Protein AF-A0AAU2GNX0-F1 (afdb_monomer)

Secondary structure (DSSP, 8-state):
-PPP-PPP----------GGGGGGGTT-PPPPPPPP--GGGGTS--PPP-GGGSS-HHHHHHHHHHHHTHHHHHHHHHSS--THHHHHHHHHHHHHHHHHTTTS-HHHHHHHHHSPP-

Structure (mmCIF, N/CA/C/O backbone):
data_AF-A0AAU2GNX0-F1
#
_entry.id   AF-A0AAU2GNX0-F1
#
loop_
_atom_site.group_PDB
_atom_site.id
_atom_site.type_symbol
_atom_site.label_atom_id
_atom_site.label_alt_id
_atom_site.label_comp_id
_atom_site.label_asym_id
_atom_site.label_entity_id
_atom_site.label_seq_id
_atom_site.pdbx_PDB_ins_code
_atom_site.Cartn_x
_atom_site.Cartn_y
_atom_site.Cartn_z
_atom_site.occupancy
_atom_site.B_iso_or_equiv
_atom_site.auth_seq_id
_atom_site.auth_comp_id
_atom_site.auth_asym_id
_atom_site.auth_atom_id
_atom_site.pdbx_PDB_model_num
ATOM 1 N N . MET A 1 1 ? -39.250 -15.776 -38.235 1.00 40.69 1 MET A N 1
ATOM 2 C CA . MET A 1 1 ? -39.646 -16.533 -37.025 1.00 40.69 1 MET A CA 1
ATOM 3 C C . MET A 1 1 ? -40.132 -15.542 -35.967 1.00 40.69 1 MET A C 1
ATOM 5 O O . MET A 1 1 ? -39.333 -14.708 -35.552 1.00 40.69 1 MET A O 1
ATOM 9 N N . PRO A 1 2 ? -41.436 -15.510 -35.636 1.00 44.41 2 PRO A N 1
ATOM 10 C CA . PRO A 1 2 ? -42.056 -14.401 -34.911 1.00 44.41 2 PRO A CA 1
ATOM 11 C C . PRO A 1 2 ? -42.007 -14.578 -33.385 1.00 44.41 2 PRO A C 1
ATOM 13 O O . PRO A 1 2 ? -42.206 -15.669 -32.859 1.00 44.41 2 PRO A O 1
ATOM 16 N N . ARG A 1 3 ? -41.772 -13.466 -32.677 1.00 44.25 3 ARG A N 1
ATOM 17 C CA . ARG A 1 3 ? -41.825 -13.350 -31.212 1.00 44.25 3 ARG A CA 1
ATOM 18 C C . ARG A 1 3 ? -43.281 -13.412 -30.734 1.00 44.25 3 ARG A C 1
ATOM 20 O O . ARG A 1 3 ? -44.102 -12.584 -31.129 1.00 44.25 3 ARG A O 1
ATOM 27 N N . SER A 1 4 ? -43.598 -14.383 -29.883 1.00 46.38 4 SER A N 1
ATOM 28 C CA . SER A 1 4 ? -44.928 -14.590 -29.307 1.00 46.38 4 SER A CA 1
ATOM 29 C C . SER A 1 4 ? -45.309 -13.458 -28.346 1.00 46.38 4 SER A C 1
ATOM 31 O O . SER A 1 4 ? -44.692 -13.278 -27.296 1.00 46.38 4 SER A O 1
ATOM 33 N N . ARG A 1 5 ? -46.362 -12.713 -28.702 1.00 49.06 5 ARG A N 1
ATOM 34 C CA . ARG A 1 5 ? -47.086 -11.783 -27.825 1.00 49.06 5 ARG A CA 1
ATOM 35 C C . ARG A 1 5 ? -47.776 -12.566 -26.704 1.00 49.06 5 ARG A C 1
ATOM 37 O O . ARG A 1 5 ? -48.720 -13.309 -26.966 1.00 49.06 5 ARG A O 1
ATOM 44 N N . ALA A 1 6 ? -47.346 -12.365 -25.462 1.00 49.81 6 ALA A N 1
ATOM 45 C CA . ALA A 1 6 ? -48.096 -12.817 -24.298 1.00 49.81 6 ALA A CA 1
ATOM 46 C C . ALA A 1 6 ? -49.375 -11.974 -24.154 1.00 49.81 6 ALA A C 1
ATOM 48 O O . ALA A 1 6 ? -49.340 -10.743 -24.088 1.00 49.81 6 ALA A O 1
ATOM 49 N N . ARG A 1 7 ? -50.515 -12.669 -24.168 1.00 50.91 7 ARG A N 1
ATOM 50 C CA . ARG A 1 7 ? -51.869 -12.137 -24.000 1.00 50.91 7 ARG A CA 1
ATOM 51 C C . ARG A 1 7 ? -52.005 -11.425 -22.652 1.00 50.91 7 ARG A C 1
ATOM 53 O O . ARG A 1 7 ? -51.852 -12.052 -21.610 1.00 50.91 7 ARG A O 1
ATOM 60 N N . ARG A 1 8 ? -52.408 -10.152 -22.679 1.00 49.16 8 ARG A N 1
ATOM 61 C CA . ARG A 1 8 ? -53.122 -9.529 -21.556 1.00 49.16 8 ARG A CA 1
ATOM 62 C C . ARG A 1 8 ? -54.466 -10.254 -21.423 1.00 49.16 8 ARG A C 1
ATOM 64 O O . ARG A 1 8 ? -55.247 -10.250 -22.372 1.00 49.16 8 ARG A O 1
ATOM 71 N N . ARG A 1 9 ? -54.711 -10.920 -20.293 1.00 49.03 9 ARG A N 1
ATOM 72 C CA . ARG A 1 9 ? -56.062 -11.320 -19.881 1.00 49.03 9 ARG A CA 1
ATOM 73 C C . ARG A 1 9 ? -56.622 -10.200 -19.008 1.00 49.03 9 ARG A C 1
ATOM 75 O O . ARG A 1 9 ? -56.060 -9.899 -17.962 1.00 49.03 9 ARG A O 1
ATOM 82 N N . SER A 1 10 ? -57.670 -9.568 -19.516 1.00 40.47 10 SER A N 1
ATOM 83 C CA . SER A 1 10 ? -58.640 -8.765 -18.767 1.00 40.47 10 SER A CA 1
ATOM 84 C C . SER A 1 10 ? -59.549 -9.674 -17.922 1.00 40.47 10 SER A C 1
ATOM 86 O O . SER A 1 10 ? -59.514 -10.887 -18.143 1.00 40.47 10 SER A O 1
ATOM 88 N N . ALA A 1 11 ? -60.401 -9.043 -17.092 1.00 36.62 11 ALA A N 1
ATOM 89 C CA . ALA A 1 11 ? -61.510 -9.569 -16.263 1.00 36.62 11 ALA A CA 1
ATOM 90 C C . ALA A 1 11 ? -61.115 -9.796 -14.785 1.00 36.62 11 ALA A C 1
ATOM 92 O O . ALA A 1 11 ? -60.152 -10.511 -14.538 1.00 36.62 11 ALA A O 1
ATOM 93 N N . GLU A 1 12 ? -61.748 -9.254 -13.737 1.00 51.09 12 GLU A N 1
ATOM 94 C CA . GLU A 1 12 ? -63.004 -8.501 -13.506 1.00 51.09 12 GLU A CA 1
ATOM 95 C C . GLU A 1 12 ? -62.897 -7.808 -12.115 1.00 51.09 12 GLU A C 1
ATOM 97 O O . GLU A 1 12 ? -62.072 -8.236 -11.299 1.00 51.09 12 GLU A O 1
ATOM 102 N N . PRO A 1 13 ? -63.703 -6.774 -11.800 1.00 43.75 13 PRO A N 1
ATOM 103 C CA . PRO A 1 13 ? -63.750 -6.156 -10.478 1.00 43.75 13 PRO A CA 1
ATOM 104 C C . PRO A 1 13 ? -64.724 -6.910 -9.557 1.00 43.75 13 PRO A C 1
ATOM 106 O O . PRO A 1 13 ? -65.914 -7.015 -9.838 1.00 43.75 13 PRO A O 1
ATOM 109 N N . LEU A 1 14 ? -64.228 -7.426 -8.432 1.00 54.16 14 LEU A N 1
ATOM 110 C CA . LEU A 1 14 ? -65.074 -7.999 -7.384 1.00 54.16 14 LEU A CA 1
ATOM 111 C C . LEU A 1 14 ? -65.688 -6.865 -6.548 1.00 54.16 14 LEU A C 1
ATOM 113 O O . LEU A 1 14 ? -65.110 -6.444 -5.546 1.00 54.16 14 LEU A O 1
ATOM 117 N N . ASP A 1 15 ? -66.867 -6.390 -6.952 1.00 51.78 15 ASP A N 1
ATOM 118 C CA . ASP A 1 15 ? -67.778 -5.627 -6.090 1.00 51.78 15 ASP A CA 1
ATOM 119 C C . ASP A 1 15 ? -68.364 -6.561 -5.015 1.00 51.78 15 ASP A C 1
ATOM 121 O O . ASP A 1 15 ? -69.501 -7.025 -5.076 1.00 51.78 15 ASP A O 1
ATOM 125 N N . GLY A 1 16 ? -67.544 -6.868 -4.010 1.00 48.53 16 GLY A N 1
ATOM 126 C CA . GLY A 1 16 ? -67.979 -7.468 -2.756 1.00 48.53 16 GLY A CA 1
ATOM 127 C C . GLY A 1 16 ? -68.444 -6.373 -1.804 1.00 48.53 16 GLY A C 1
ATOM 128 O O . GLY A 1 16 ? -67.632 -5.747 -1.124 1.00 48.53 16 GLY A O 1
ATOM 129 N N . GLN A 1 17 ? -69.753 -6.128 -1.753 1.00 57.12 17 GLN A N 1
ATOM 130 C CA . GLN A 1 17 ? -70.372 -5.386 -0.656 1.00 57.12 17 GLN A CA 1
ATOM 131 C C . GLN A 1 17 ? -70.151 -6.164 0.644 1.00 57.12 17 GLN A C 1
ATOM 133 O O . GLN A 1 17 ? -70.777 -7.192 0.877 1.00 57.12 17 GLN A O 1
ATOM 138 N N . ASP A 1 18 ? -69.226 -5.671 1.463 1.00 49.00 18 ASP A N 1
ATOM 139 C CA . ASP A 1 18 ? -68.883 -6.226 2.767 1.00 49.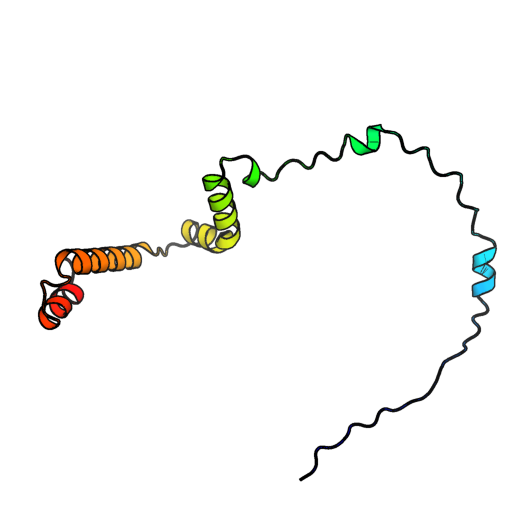00 18 ASP A CA 1
ATOM 140 C C . ASP A 1 18 ? -69.839 -5.668 3.850 1.00 49.00 18 ASP A C 1
ATOM 142 O O . ASP A 1 18 ? -69.751 -4.477 4.193 1.00 49.00 18 ASP A O 1
ATOM 146 N N . PRO A 1 19 ? -70.780 -6.473 4.387 1.00 53.53 19 PRO A N 1
ATOM 147 C CA . PRO A 1 19 ? -71.770 -6.014 5.365 1.00 53.53 19 PRO A CA 1
ATOM 148 C C . PRO A 1 19 ? -71.153 -5.645 6.729 1.00 53.53 19 PRO A C 1
ATOM 150 O O . PRO A 1 19 ? -71.810 -5.002 7.553 1.00 53.53 19 PRO A O 1
ATOM 153 N N . GLU A 1 20 ? -69.873 -5.956 6.965 1.00 50.47 20 GLU A N 1
ATOM 154 C CA . GLU A 1 20 ? -69.134 -5.560 8.170 1.00 50.47 20 GLU A CA 1
ATOM 155 C C . GLU A 1 20 ? -68.690 -4.090 8.166 1.00 50.47 20 GLU A C 1
ATOM 157 O O . GLU A 1 20 ? -68.364 -3.536 9.217 1.00 50.47 20 GLU A O 1
ATOM 162 N N . ARG A 1 21 ? -68.722 -3.388 7.025 1.00 51.34 21 ARG A N 1
ATOM 163 C CA . ARG A 1 21 ? -68.213 -2.004 6.935 1.00 51.34 21 ARG A CA 1
ATOM 164 C C . ARG A 1 21 ? -69.027 -0.995 7.757 1.00 51.34 21 ARG A C 1
ATOM 166 O O . ARG A 1 21 ? -68.491 0.027 8.198 1.00 51.34 21 ARG A O 1
ATOM 173 N N . SER A 1 22 ? -70.309 -1.278 7.978 1.00 52.75 22 SER A N 1
ATOM 174 C CA . SER A 1 22 ? -71.252 -0.457 8.755 1.00 52.75 22 SER A CA 1
ATOM 175 C C . SER A 1 22 ? -70.921 -0.453 10.249 1.00 52.75 22 SER A C 1
ATOM 177 O O . SER A 1 22 ? -71.091 0.561 10.925 1.00 52.75 22 SER A O 1
ATOM 179 N N . GLN A 1 23 ? -70.373 -1.561 10.753 1.00 54.66 23 GLN A N 1
ATOM 180 C CA . GLN A 1 23 ? -70.099 -1.766 12.176 1.00 54.66 23 GLN A CA 1
ATOM 181 C C . GLN A 1 23 ? -68.931 -0.885 12.664 1.00 54.66 23 GLN A C 1
ATOM 183 O O . GLN A 1 23 ? -68.919 -0.406 13.800 1.00 54.66 23 GLN A O 1
ATOM 188 N N . TRP A 1 24 ? -68.000 -0.543 11.765 1.00 46.75 24 TRP A N 1
ATOM 189 C CA . TRP A 1 24 ? -66.842 0.317 12.043 1.00 46.75 24 TRP A CA 1
ATOM 190 C C . TRP A 1 24 ? -67.158 1.817 12.149 1.00 46.75 24 TRP A C 1
ATOM 192 O O . TRP A 1 24 ? -66.281 2.595 12.540 1.00 46.75 24 TRP A O 1
ATOM 202 N N . ARG A 1 25 ? -68.373 2.267 11.791 1.00 54.03 25 ARG A N 1
ATOM 203 C CA . ARG A 1 25 ? -68.741 3.696 11.860 1.00 54.03 25 ARG A CA 1
ATOM 204 C C . ARG A 1 25 ? -69.104 4.145 13.275 1.00 54.03 25 ARG A C 1
ATOM 206 O O . ARG A 1 25 ? -68.782 5.270 13.643 1.00 54.03 25 ARG A O 1
ATOM 213 N N . HIS A 1 26 ? -69.678 3.267 14.095 1.00 54.56 26 HIS A N 1
ATOM 214 C CA . HIS A 1 26 ? -70.218 3.634 15.411 1.00 54.56 26 HIS A CA 1
ATOM 215 C C . HIS A 1 26 ? -69.167 3.695 16.541 1.00 54.56 26 HIS A C 1
ATOM 217 O O . HIS A 1 26 ? -69.477 4.154 17.636 1.00 54.56 26 HIS A O 1
ATOM 223 N N . ARG A 1 27 ? -67.910 3.288 16.287 1.00 57.00 27 ARG A N 1
ATOM 224 C CA . ARG A 1 27 ? -66.793 3.334 17.262 1.00 57.00 27 ARG A CA 1
ATOM 225 C C . ARG A 1 27 ? -65.731 4.409 16.996 1.00 57.00 27 ARG A C 1
ATOM 227 O O . ARG A 1 27 ? -64.726 4.448 17.704 1.00 57.00 27 ARG A O 1
ATOM 234 N N . ARG A 1 28 ? -65.899 5.295 16.006 1.00 52.66 28 ARG A N 1
ATOM 235 C CA . ARG A 1 28 ? -64.928 6.381 15.769 1.00 52.66 28 ARG A CA 1
ATOM 236 C C . ARG A 1 28 ? -65.305 7.611 16.589 1.00 52.66 28 ARG A C 1
ATOM 238 O O . ARG A 1 28 ? -66.073 8.455 16.141 1.00 52.66 28 ARG A O 1
ATOM 245 N N . ARG A 1 29 ? -64.751 7.712 17.800 1.00 58.44 29 ARG A N 1
ATOM 246 C CA . ARG A 1 29 ? -64.760 8.960 18.578 1.00 58.44 29 ARG A CA 1
ATOM 247 C C . ARG A 1 29 ? -64.136 10.068 17.706 1.00 58.44 29 ARG A C 1
ATOM 249 O O . ARG A 1 29 ? -63.076 9.812 17.128 1.00 58.44 29 ARG A O 1
ATOM 256 N N . PRO A 1 30 ? -64.762 11.250 17.558 1.00 62.28 30 PRO A N 1
ATOM 257 C CA . PRO A 1 30 ? -64.175 12.324 16.764 1.00 62.28 30 PRO A CA 1
ATOM 258 C C . PRO A 1 30 ? -62.804 12.694 17.347 1.00 62.28 30 PRO A C 1
ATOM 260 O O . PRO A 1 30 ? -62.642 12.657 18.574 1.00 62.28 30 PRO A O 1
ATOM 263 N N . PRO A 1 31 ? -61.805 13.012 16.504 1.00 64.44 31 PRO A N 1
ATOM 264 C CA . PRO A 1 31 ? -60.511 13.448 17.004 1.00 64.44 31 PRO A CA 1
ATOM 265 C C . PRO A 1 31 ? -60.718 14.704 17.857 1.00 64.44 31 PRO A C 1
ATOM 267 O O . PRO A 1 31 ? -61.348 15.667 17.420 1.00 64.44 31 PRO A O 1
ATOM 270 N N . GLY A 1 32 ? -60.237 14.666 19.101 1.00 66.75 32 GLY A N 1
ATOM 271 C CA . GLY A 1 32 ? -60.240 15.832 19.982 1.00 66.75 32 GLY A CA 1
ATOM 272 C C . GLY A 1 32 ? -59.398 16.976 19.401 1.00 66.75 32 GLY A C 1
ATOM 273 O O . GLY A 1 32 ? -58.624 16.757 18.464 1.00 66.75 32 GLY A O 1
ATOM 274 N N . PRO A 1 33 ? -59.528 18.202 19.938 1.00 71.81 33 PRO A N 1
ATOM 275 C CA . PRO A 1 33 ? -58.752 19.338 19.457 1.00 71.81 33 PRO A CA 1
ATOM 276 C C . PRO A 1 33 ? -57.254 19.030 19.551 1.00 71.81 33 PRO A C 1
ATOM 278 O O . PRO A 1 33 ? -56.770 18.562 20.583 1.00 71.81 33 PRO A O 1
ATOM 281 N N . ALA A 1 34 ? -56.532 19.283 18.456 1.00 61.38 34 ALA A N 1
ATOM 282 C CA . ALA A 1 34 ? -55.098 19.044 18.386 1.00 61.38 34 ALA A CA 1
ATOM 283 C C . ALA A 1 34 ? -54.378 19.799 19.521 1.00 61.38 34 ALA A C 1
ATOM 285 O O . ALA A 1 34 ? -54.685 20.977 19.757 1.00 61.38 34 ALA A O 1
ATOM 286 N N . PRO A 1 35 ? -53.427 19.160 20.229 1.00 63.88 35 PRO A N 1
ATOM 287 C CA . PRO A 1 35 ? -52.673 19.836 21.272 1.00 63.88 35 PRO A CA 1
ATOM 288 C C . PRO A 1 35 ? -51.935 21.034 20.665 1.00 63.88 35 PRO A C 1
ATOM 290 O O . PRO A 1 35 ? -51.328 20.936 19.596 1.00 63.88 35 PRO A O 1
ATOM 293 N N . LYS A 1 36 ? -52.008 22.186 21.344 1.00 63.66 36 LYS A N 1
ATOM 294 C CA . LYS A 1 36 ? -51.289 23.404 20.954 1.00 63.66 36 LYS A CA 1
ATOM 295 C C . LYS A 1 36 ? -49.802 23.043 20.860 1.00 63.66 36 LYS A C 1
ATOM 297 O O . LYS A 1 36 ? -49.215 22.608 21.850 1.00 63.66 36 LYS A O 1
ATOM 302 N N . ARG A 1 37 ? -49.208 23.174 19.671 1.00 56.44 37 ARG A N 1
ATOM 303 C CA . ARG A 1 37 ? -47.796 22.856 19.422 1.00 56.44 37 ARG A CA 1
ATOM 304 C C . ARG A 1 37 ? -46.945 23.775 20.304 1.00 56.44 37 ARG A C 1
ATOM 306 O O . ARG A 1 37 ? -46.830 24.963 20.020 1.00 56.44 37 ARG A O 1
ATOM 313 N N . SER A 1 38 ? -46.426 23.253 21.415 1.00 55.22 38 SER A N 1
ATOM 314 C CA . SER A 1 38 ? -45.550 24.021 22.301 1.00 55.22 38 SER A CA 1
ATOM 315 C C . SER A 1 38 ? -44.270 24.383 21.534 1.00 55.22 38 SER A C 1
ATOM 317 O O . SER A 1 38 ? -43.692 23.491 20.904 1.00 55.22 38 SER A O 1
ATOM 319 N N . PRO A 1 39 ? -43.790 25.643 21.569 1.00 56.16 39 PRO A N 1
ATOM 320 C CA . PRO A 1 39 ? -42.572 26.052 20.862 1.00 56.16 39 PRO A CA 1
ATOM 321 C C . PRO A 1 39 ? -41.318 25.301 21.347 1.00 56.16 39 PRO A C 1
ATOM 323 O O . PRO A 1 39 ? -40.313 25.260 20.643 1.00 56.16 39 PRO A O 1
ATOM 326 N N . ALA A 1 40 ? -41.394 24.633 22.504 1.00 51.16 40 ALA A N 1
ATOM 327 C CA . ALA A 1 40 ? -40.325 23.798 23.045 1.00 51.16 40 ALA A CA 1
ATOM 328 C C . ALA A 1 40 ? -40.101 22.479 22.277 1.00 51.16 40 ALA A C 1
ATOM 330 O O . ALA A 1 40 ? -39.013 21.911 22.358 1.00 51.16 40 ALA A O 1
ATOM 331 N N . ALA A 1 41 ? -41.078 21.995 21.496 1.00 48.84 41 ALA A N 1
ATOM 332 C CA . ALA A 1 41 ? -40.923 20.758 20.719 1.00 48.84 41 ALA A CA 1
ATOM 333 C C . ALA A 1 41 ? -39.865 20.883 19.606 1.00 48.84 41 ALA A C 1
ATOM 335 O O . ALA A 1 41 ? -39.306 19.884 19.165 1.00 48.84 41 ALA A O 1
ATOM 336 N N . ASN A 1 42 ? -39.548 22.113 19.194 1.00 55.69 42 ASN A N 1
ATOM 337 C CA . ASN A 1 42 ? -38.544 22.391 18.168 1.00 55.69 42 ASN A CA 1
ATOM 338 C C . ASN A 1 42 ? -37.127 22.517 18.764 1.00 55.69 42 ASN A C 1
ATOM 340 O O . ASN A 1 42 ? -36.157 22.596 18.018 1.00 55.69 42 ASN A O 1
ATOM 344 N N . ALA A 1 43 ? -36.996 22.563 20.097 1.00 51.78 43 ALA A N 1
ATOM 345 C CA . ALA A 1 43 ? -35.718 22.775 20.779 1.00 51.78 43 ALA A CA 1
ATOM 346 C C . ALA A 1 43 ? -34.990 21.464 21.137 1.00 51.78 43 ALA A C 1
ATOM 348 O O . ALA A 1 43 ? -33.799 21.487 21.438 1.00 51.78 43 ALA A O 1
ATOM 349 N N . CYS A 1 44 ? -35.684 20.319 21.089 1.00 39.72 44 CYS A N 1
ATOM 350 C CA . CYS A 1 44 ? -35.177 19.016 21.541 1.00 39.72 44 CYS A CA 1
ATOM 351 C C . CYS A 1 44 ? -34.938 18.015 20.393 1.00 39.72 44 CYS A C 1
ATOM 353 O O . CYS A 1 44 ? -35.005 16.807 20.582 1.00 39.72 44 CYS A O 1
ATOM 355 N N . ALA A 1 45 ? -34.650 18.509 19.190 1.00 49.44 45 ALA A N 1
ATOM 356 C CA . ALA A 1 45 ? -34.135 17.696 18.087 1.00 49.44 45 ALA A CA 1
ATOM 357 C C . ALA A 1 45 ? -32.776 18.244 17.645 1.00 49.44 45 ALA A C 1
ATOM 359 O O . ALA A 1 45 ? -32.538 18.528 16.477 1.00 49.44 45 ALA A O 1
ATOM 360 N N . ARG A 1 46 ? -31.876 18.466 18.605 1.00 56.94 46 ARG A N 1
ATOM 361 C CA . ARG A 1 46 ? -30.471 18.676 18.273 1.00 56.94 46 ARG A CA 1
ATOM 362 C C . ARG A 1 46 ? -29.875 17.288 18.112 1.00 56.94 46 ARG A C 1
ATOM 364 O O . ARG A 1 46 ? -29.429 16.690 19.089 1.00 56.94 46 ARG A O 1
ATOM 371 N N . GLU A 1 47 ? -29.992 16.744 16.903 1.00 59.38 47 GLU A N 1
ATOM 372 C CA . GLU A 1 47 ? -29.298 15.519 16.520 1.00 59.38 47 GLU A CA 1
ATOM 373 C C . GLU A 1 47 ? -27.836 15.697 16.934 1.00 59.38 47 GLU A C 1
ATOM 375 O O . GLU A 1 47 ? -27.191 16.687 16.573 1.00 59.38 47 GLU A O 1
ATOM 380 N N . ARG A 1 48 ? -27.338 14.822 17.819 1.00 56.03 48 ARG A N 1
ATOM 381 C CA . ARG A 1 48 ? -25.919 14.865 18.172 1.00 56.03 48 ARG A CA 1
ATOM 382 C C . ARG A 1 48 ? -25.176 14.616 16.866 1.00 56.03 48 ARG A C 1
ATOM 384 O O . ARG A 1 48 ? -25.479 13.599 16.239 1.00 56.03 48 ARG A O 1
ATOM 391 N N . PRO A 1 49 ? -24.236 15.486 16.457 1.00 63.75 49 PRO A N 1
ATOM 392 C CA . PRO A 1 49 ? -23.469 15.187 15.268 1.00 63.75 49 PRO A CA 1
ATOM 393 C C . PRO A 1 49 ? -22.784 13.848 15.525 1.00 63.75 49 PRO A C 1
ATOM 395 O O . PRO A 1 49 ? -22.195 13.638 16.595 1.00 63.75 49 PRO A O 1
ATOM 398 N N . SER A 1 50 ? -22.949 12.913 14.592 1.00 65.94 50 SER A N 1
ATOM 399 C CA . SER A 1 50 ? -22.249 11.632 14.610 1.00 65.94 50 SER A CA 1
ATOM 400 C C . SER A 1 50 ? -20.773 11.881 14.917 1.00 65.94 50 SER A C 1
ATOM 402 O O . SER A 1 50 ? -20.226 12.899 14.499 1.00 65.94 50 SER A O 1
ATOM 404 N N . ALA A 1 51 ? -20.112 10.981 15.651 1.00 65.88 51 ALA A N 1
ATOM 405 C CA . ALA A 1 51 ? -18.722 11.169 16.104 1.00 65.88 51 ALA A CA 1
ATOM 406 C C . ALA A 1 51 ? -17.735 11.543 14.971 1.00 65.88 51 ALA A C 1
ATOM 408 O O . ALA A 1 51 ? -16.682 12.119 15.220 1.00 65.88 51 ALA A O 1
ATOM 409 N N . LEU A 1 52 ? -18.116 11.257 13.729 1.00 66.69 52 LEU A N 1
ATOM 410 C CA . LEU A 1 52 ? -17.413 11.552 12.485 1.00 66.69 52 LEU A CA 1
ATOM 411 C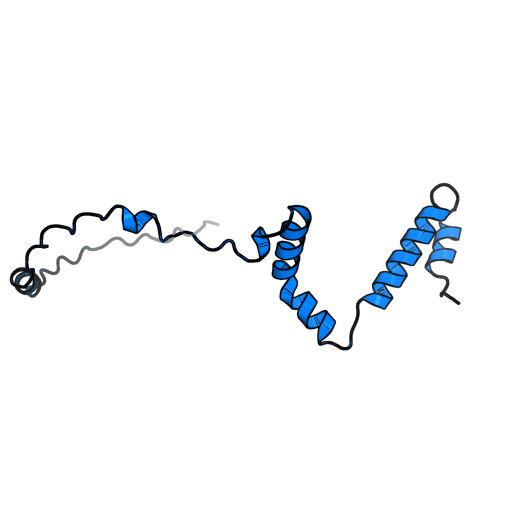 C . LEU A 1 52 ? -17.385 13.032 12.106 1.00 66.69 52 LEU A C 1
ATOM 413 O O . LEU A 1 52 ? -16.441 13.451 11.454 1.00 66.69 52 LEU A O 1
ATOM 417 N N . ASP A 1 53 ? -18.382 13.811 12.527 1.00 72.94 53 ASP A N 1
ATOM 418 C CA . ASP A 1 53 ? -18.542 15.235 12.186 1.00 72.94 53 ASP A CA 1
ATOM 419 C C . ASP A 1 53 ? -17.906 16.170 13.224 1.00 72.94 53 ASP A C 1
ATOM 421 O O . ASP A 1 53 ? -17.917 17.391 13.081 1.00 72.94 53 ASP A O 1
ATOM 425 N N . GLN A 1 54 ? -17.329 15.605 14.285 1.00 79.69 54 GLN A N 1
ATOM 426 C CA . GLN A 1 54 ? -16.776 16.362 15.411 1.00 79.69 54 GLN A CA 1
ATOM 427 C C . GLN A 1 54 ? -15.322 16.816 15.179 1.00 79.69 54 GLN A C 1
ATOM 429 O O . GLN A 1 54 ? -14.754 17.513 16.018 1.00 79.69 54 GLN A O 1
ATOM 434 N N . GLY A 1 55 ? -14.694 16.399 14.072 1.00 82.81 55 GLY A N 1
ATOM 435 C CA . GLY A 1 55 ? -13.289 16.678 13.749 1.00 82.81 55 GLY A CA 1
ATOM 436 C C . GLY A 1 55 ? -13.096 17.699 12.620 1.00 82.81 55 GLY A C 1
ATOM 437 O O . GLY A 1 55 ? -14.055 18.063 11.947 1.00 82.81 55 GLY A O 1
ATOM 438 N N . PRO A 1 56 ? -11.859 18.162 12.362 1.00 88.50 56 PRO A N 1
ATOM 439 C CA . PRO A 1 56 ? -11.553 18.989 11.194 1.00 88.50 56 PRO A CA 1
ATOM 440 C C . PRO A 1 56 ? -11.797 18.209 9.883 1.00 88.50 56 PRO A C 1
ATOM 442 O O . PRO A 1 56 ? -11.636 16.987 9.878 1.00 88.50 56 PRO A O 1
ATOM 445 N N . PRO A 1 57 ? -12.116 18.873 8.751 1.00 86.88 57 PRO A N 1
ATOM 446 C CA . PRO A 1 57 ? -12.58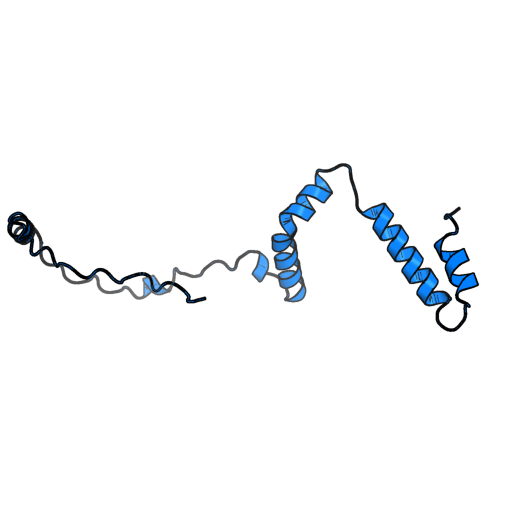5 18.207 7.526 1.00 86.88 57 PRO A CA 1
ATOM 447 C C . PRO A 1 57 ? -11.732 17.022 7.022 1.00 86.88 57 PRO A C 1
ATOM 449 O O . PRO A 1 57 ? -12.310 16.008 6.629 1.00 86.88 57 PRO A O 1
ATOM 452 N N . PRO A 1 58 ? -10.380 17.057 7.080 1.00 86.38 58 PRO A N 1
ATOM 453 C CA . PRO A 1 58 ? -9.560 15.903 6.693 1.00 86.38 58 PRO A CA 1
ATOM 454 C C . PRO A 1 58 ? -9.785 14.662 7.571 1.00 86.38 58 PRO A C 1
ATOM 456 O O . PRO A 1 58 ? -9.716 13.535 7.087 1.00 86.38 58 PRO A O 1
ATOM 459 N N . VAL A 1 59 ? -10.071 14.863 8.859 1.00 89.62 59 VAL A N 1
ATOM 460 C CA . VAL A 1 59 ? -10.307 13.785 9.830 1.00 89.62 59 VAL A CA 1
ATOM 461 C C . VAL A 1 59 ? -11.704 13.195 9.654 1.00 89.62 59 VAL A C 1
ATOM 463 O O . VAL A 1 59 ? -11.858 11.983 9.763 1.00 89.62 59 VAL A O 1
ATOM 466 N N . GLN A 1 60 ? -12.699 14.017 9.310 1.00 89.88 60 GLN A N 1
ATOM 467 C CA . GLN A 1 60 ? -14.056 13.542 9.012 1.00 89.88 60 GLN A CA 1
ATOM 468 C C . GLN A 1 60 ? -14.052 12.593 7.802 1.00 89.88 60 GLN A C 1
ATOM 470 O O . GLN A 1 60 ? -14.594 11.490 7.866 1.00 89.88 60 GLN A O 1
ATOM 475 N N . GLY A 1 61 ? -13.360 12.983 6.721 1.00 89.81 61 GLY A N 1
ATOM 476 C CA . GLY A 1 61 ? -13.218 12.154 5.520 1.00 89.81 61 GLY A CA 1
ATOM 477 C C . GLY A 1 61 ? -12.475 10.843 5.785 1.00 89.81 61 GLY A C 1
ATOM 478 O O . GLY A 1 61 ? -12.891 9.787 5.310 1.00 89.81 61 GLY A O 1
ATOM 479 N N . PHE A 1 62 ? -11.418 10.886 6.599 1.00 89.69 62 PHE A N 1
ATOM 480 C CA . PHE A 1 62 ? -10.710 9.684 7.035 1.00 89.69 62 PHE A CA 1
ATOM 481 C C . PHE A 1 62 ? -11.603 8.751 7.870 1.00 89.69 62 PHE A C 1
ATOM 483 O O . PHE A 1 62 ? -11.647 7.550 7.613 1.00 89.69 62 PHE A O 1
ATOM 490 N N . ALA A 1 63 ? -12.363 9.291 8.826 1.00 91.12 63 ALA A N 1
ATOM 491 C CA . ALA A 1 63 ? -13.261 8.504 9.669 1.00 91.12 63 ALA A CA 1
ATOM 492 C C . ALA A 1 63 ? -14.410 7.866 8.865 1.00 91.12 63 ALA A C 1
ATOM 494 O O . ALA A 1 63 ? -14.792 6.724 9.128 1.00 91.12 63 ALA A O 1
ATOM 495 N N . ALA A 1 64 ? -14.935 8.568 7.855 1.00 90.00 64 ALA A N 1
ATOM 496 C CA . ALA A 1 64 ? -15.897 8.007 6.909 1.00 90.00 64 ALA A CA 1
ATOM 497 C C . ALA A 1 64 ? -15.286 6.856 6.090 1.00 90.00 64 ALA A C 1
ATOM 499 O O . ALA A 1 64 ? -15.921 5.818 5.911 1.00 90.00 64 ALA A O 1
ATOM 500 N N . PHE A 1 65 ? -14.032 6.999 5.647 1.00 91.44 65 PHE A N 1
ATOM 501 C CA . PHE A 1 65 ? -13.328 5.943 4.917 1.00 91.44 65 PHE A CA 1
ATOM 502 C C . PHE A 1 65 ? -13.115 4.685 5.771 1.00 91.44 65 PHE A C 1
ATOM 504 O O . PHE A 1 65 ? -13.367 3.581 5.299 1.00 91.44 65 PHE A O 1
ATOM 511 N N . LEU A 1 66 ? -12.736 4.841 7.044 1.00 92.19 66 LEU A N 1
ATOM 512 C CA . LEU A 1 66 ? -12.561 3.713 7.966 1.00 92.19 66 LEU A CA 1
ATOM 513 C C . LEU A 1 66 ? -13.850 2.927 8.223 1.00 92.19 66 LEU A C 1
ATOM 515 O O . LEU A 1 66 ? -13.791 1.716 8.403 1.00 92.19 66 LEU A O 1
ATOM 519 N N . GLN A 1 67 ? -15.008 3.588 8.249 1.00 90.56 67 GLN A N 1
ATOM 520 C CA . GLN A 1 67 ? -16.284 2.873 8.367 1.00 90.56 67 GLN A CA 1
ATOM 521 C C . GLN A 1 67 ? -16.632 2.102 7.105 1.00 90.56 67 GLN A C 1
ATOM 523 O O . GLN A 1 67 ? -17.129 0.985 7.201 1.00 90.56 67 GLN A O 1
ATOM 528 N N . ASN A 1 68 ? -16.362 2.684 5.935 1.00 92.81 68 ASN A N 1
ATOM 529 C CA . ASN A 1 68 ? -16.583 1.993 4.669 1.00 92.81 68 ASN A CA 1
ATOM 530 C C . ASN A 1 68 ? -15.696 0.744 4.546 1.00 92.81 68 ASN A C 1
ATOM 532 O O . ASN A 1 68 ? -16.116 -0.226 3.927 1.00 92.81 68 ASN A O 1
ATOM 536 N N . ASP A 1 69 ? -14.501 0.766 5.146 1.00 94.38 69 ASP A N 1
ATOM 537 C CA . ASP A 1 69 ? -13.514 -0.319 5.089 1.00 94.38 69 ASP A CA 1
ATOM 538 C C . ASP A 1 69 ? -13.389 -1.097 6.417 1.00 94.38 69 ASP A C 1
ATOM 540 O O . ASP A 1 69 ? -12.352 -1.690 6.722 1.00 94.38 69 ASP A O 1
ATOM 544 N N . TRP A 1 70 ? -14.444 -1.091 7.242 1.00 94.19 70 TRP A N 1
ATOM 545 C CA . TRP A 1 70 ? -14.411 -1.651 8.598 1.00 94.19 70 TRP A CA 1
ATOM 546 C C . TRP A 1 70 ? -14.017 -3.133 8.628 1.00 94.19 70 TRP A C 1
ATOM 548 O O . TRP A 1 70 ? -13.195 -3.541 9.451 1.00 94.19 70 TRP A O 1
ATOM 558 N N . ASP A 1 71 ? -14.533 -3.931 7.691 1.00 92.75 71 ASP A N 1
ATOM 559 C CA . ASP A 1 71 ? -14.204 -5.355 7.588 1.00 92.75 71 ASP A CA 1
ATOM 560 C C . ASP A 1 71 ? -12.713 -5.575 7.302 1.00 92.75 71 ASP A C 1
ATOM 562 O O . ASP A 1 71 ? -12.100 -6.484 7.863 1.00 92.75 71 ASP A O 1
ATOM 566 N N . ALA A 1 72 ? -12.093 -4.733 6.469 1.00 90.12 72 ALA A N 1
ATOM 567 C CA . ALA A 1 72 ? -10.663 -4.817 6.188 1.00 90.12 72 ALA A CA 1
ATOM 568 C C . ALA A 1 72 ? -9.825 -4.459 7.422 1.00 90.12 72 ALA A C 1
ATOM 570 O O . ALA A 1 72 ? -8.835 -5.136 7.702 1.00 90.12 72 ALA A O 1
ATOM 571 N N . VAL A 1 73 ? -10.247 -3.456 8.199 1.00 91.38 73 VAL A N 1
ATOM 572 C CA . VAL A 1 73 ? -9.587 -3.074 9.459 1.00 91.38 73 VAL A CA 1
ATOM 573 C C . VAL A 1 73 ? -9.660 -4.212 10.477 1.00 91.38 73 VAL A C 1
ATOM 575 O O . VAL A 1 73 ? -8.640 -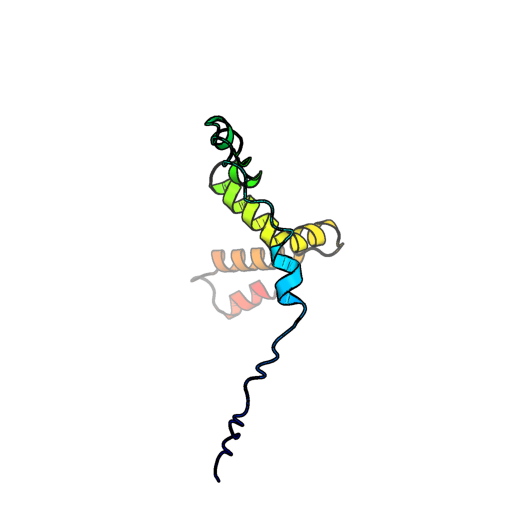4.595 11.050 1.00 91.38 73 VAL A O 1
ATOM 578 N N . VAL A 1 74 ? -10.843 -4.801 10.675 1.00 93.75 74 VAL A N 1
ATOM 579 C CA . VAL A 1 74 ? -11.028 -5.932 11.596 1.00 93.75 74 VAL A CA 1
ATOM 580 C C . VAL A 1 74 ? -10.193 -7.131 11.152 1.00 93.75 74 VAL A C 1
ATOM 582 O O . VAL A 1 74 ? -9.488 -7.725 11.971 1.00 93.75 74 VAL A O 1
ATOM 585 N N . ASN A 1 75 ? -10.212 -7.462 9.861 1.00 91.00 75 ASN A N 1
ATOM 586 C CA . ASN A 1 75 ? -9.418 -8.553 9.305 1.00 91.00 75 ASN A CA 1
ATOM 587 C C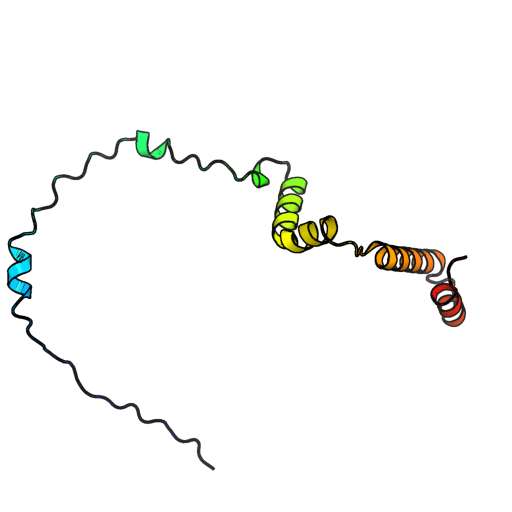 . ASN A 1 75 ? -7.913 -8.306 9.455 1.00 91.00 75 ASN A C 1
ATOM 589 O O . ASN A 1 75 ? -7.194 -9.225 9.835 1.00 91.00 75 ASN A O 1
ATOM 593 N N . GLY A 1 76 ? -7.437 -7.079 9.232 1.00 89.25 76 GLY A N 1
ATOM 594 C CA . GLY A 1 76 ? -6.028 -6.718 9.400 1.00 89.25 76 GLY A CA 1
ATOM 595 C C . GLY A 1 76 ? -5.529 -6.803 10.846 1.00 89.25 76 GLY A C 1
ATOM 596 O O . GLY A 1 76 ? -4.342 -7.029 11.063 1.00 89.25 76 GLY A O 1
ATOM 597 N N . LEU A 1 77 ? -6.421 -6.653 11.833 1.00 90.75 77 LEU A N 1
ATOM 598 C CA . LEU A 1 77 ? -6.092 -6.789 13.259 1.00 90.75 77 LEU A CA 1
ATOM 599 C C . LEU A 1 77 ? -6.281 -8.215 13.797 1.00 90.75 77 LEU A C 1
ATOM 601 O O . LEU A 1 77 ? -5.647 -8.585 14.783 1.00 90.75 77 LEU A O 1
ATOM 605 N N . THR A 1 78 ? -7.163 -9.004 13.178 1.00 94.31 78 THR A N 1
ATOM 606 C CA . THR A 1 78 ? -7.558 -10.334 13.677 1.00 94.31 78 THR A CA 1
ATOM 607 C C . THR A 1 78 ? -6.797 -11.466 12.987 1.00 94.31 78 THR A C 1
ATOM 609 O O . THR A 1 78 ? -6.474 -12.477 13.614 1.00 94.31 78 THR A O 1
ATOM 612 N N . LEU A 1 79 ? -6.515 -11.331 11.690 1.00 91.94 79 LEU A N 1
ATOM 613 C CA . LEU A 1 79 ? -5.835 -12.357 10.907 1.00 91.94 79 LEU A CA 1
ATOM 614 C C . LEU A 1 79 ? -4.316 -12.254 11.069 1.00 91.94 79 LEU A C 1
ATOM 616 O O . LEU A 1 79 ? -3.745 -11.179 11.194 1.00 91.94 79 LEU A O 1
ATOM 620 N N . GLN A 1 80 ? -3.643 -13.401 10.987 1.00 88.31 80 GLN A N 1
ATOM 621 C CA . GLN A 1 80 ? -2.174 -13.474 10.986 1.00 88.31 80 GLN A CA 1
ATOM 622 C C . GLN A 1 80 ? -1.553 -13.045 9.642 1.00 88.31 80 GLN A C 1
ATOM 624 O O . GLN A 1 80 ? -0.335 -12.929 9.520 1.00 88.31 80 GLN A O 1
ATOM 629 N N . TRP A 1 81 ? -2.380 -12.839 8.615 1.00 86.12 81 TRP A N 1
ATOM 630 C CA . TRP A 1 81 ? -1.951 -12.478 7.269 1.00 86.12 81 TRP A CA 1
ATOM 631 C C . TRP A 1 81 ? -1.930 -10.958 7.120 1.00 86.12 81 TRP A C 1
ATOM 633 O O . TRP A 1 81 ? -2.943 -10.303 7.348 1.00 86.12 81 TRP A O 1
ATOM 643 N N . SER A 1 82 ? -0.798 -10.402 6.691 1.00 84.56 82 SER A N 1
ATOM 644 C CA . SER A 1 82 ? -0.643 -8.965 6.450 1.00 84.56 82 SER A CA 1
ATOM 645 C C . SER A 1 82 ? -0.265 -8.670 4.996 1.00 84.56 82 SER A C 1
ATOM 647 O O . SER A 1 82 ? 0.411 -9.458 4.331 1.00 84.56 82 SER A O 1
ATOM 649 N N . SER A 1 83 ? -0.666 -7.500 4.496 1.00 87.31 83 SER A N 1
ATOM 650 C CA . SER A 1 83 ? -0.282 -6.984 3.172 1.00 87.31 83 SER A CA 1
ATOM 651 C C . SER A 1 83 ? 1.169 -6.490 3.107 1.00 87.31 83 SER A C 1
ATOM 653 O O . SER A 1 83 ? 1.648 -6.143 2.026 1.00 87.31 83 SER A O 1
ATOM 655 N N . GLY A 1 84 ? 1.902 -6.483 4.227 1.00 89.00 84 GLY A N 1
ATOM 656 C CA . GLY A 1 84 ? 3.211 -5.833 4.346 1.00 89.00 84 GLY A CA 1
ATOM 657 C C . GLY A 1 84 ? 4.256 -6.324 3.339 1.00 89.00 84 GLY A C 1
ATOM 658 O O . GLY A 1 84 ? 4.998 -5.519 2.776 1.00 89.00 84 GLY A O 1
ATOM 659 N N . ALA A 1 85 ? 4.281 -7.625 3.030 1.00 89.19 85 ALA A N 1
ATOM 660 C CA . ALA A 1 85 ? 5.186 -8.167 2.012 1.00 89.19 85 ALA A CA 1
ATOM 661 C C . ALA A 1 85 ? 4.883 -7.602 0.611 1.00 89.19 85 ALA A C 1
ATOM 663 O O . ALA A 1 85 ? 5.795 -7.221 -0.127 1.00 89.19 85 ALA A O 1
ATOM 664 N N . VAL A 1 86 ? 3.599 -7.495 0.257 1.00 91.75 86 VAL A N 1
ATOM 665 C CA . VAL A 1 86 ? 3.145 -6.943 -1.028 1.00 91.75 86 VAL A CA 1
ATOM 666 C C . VAL A 1 86 ? 3.438 -5.445 -1.097 1.00 91.75 86 VAL A C 1
ATOM 668 O O . VAL A 1 86 ? 3.985 -4.961 -2.089 1.00 91.75 86 VAL A O 1
ATOM 671 N N . GLU A 1 87 ? 3.150 -4.706 -0.028 1.00 93.81 87 GLU A N 1
ATOM 672 C CA . GLU A 1 87 ? 3.425 -3.269 0.066 1.00 93.81 87 GLU A CA 1
ATOM 673 C C . GLU A 1 87 ? 4.922 -2.950 -0.014 1.00 93.81 87 GLU A C 1
ATOM 675 O O . GLU A 1 87 ? 5.321 -1.980 -0.673 1.00 93.81 87 GLU A O 1
ATOM 680 N N . GLY A 1 88 ? 5.764 -3.798 0.581 1.00 93.19 88 GLY A N 1
ATOM 681 C CA . GLY A 1 88 ? 7.218 -3.719 0.465 1.00 93.19 88 GLY A CA 1
ATOM 682 C C . GLY A 1 88 ? 7.684 -3.854 -0.985 1.00 93.19 88 GLY A C 1
ATOM 683 O O . GLY A 1 88 ? 8.452 -3.018 -1.472 1.00 93.19 88 GLY A O 1
ATOM 684 N N . GLN A 1 89 ? 7.156 -4.837 -1.722 1.00 93.12 89 GLN A N 1
ATOM 685 C CA . GLN A 1 89 ? 7.462 -5.007 -3.147 1.00 93.12 89 GLN A CA 1
ATOM 686 C C . GLN A 1 89 ? 6.980 -3.819 -3.988 1.00 93.12 89 GLN A C 1
ATOM 688 O O . GLN A 1 89 ? 7.728 -3.303 -4.822 1.00 93.12 89 GLN A O 1
ATOM 693 N N . VAL A 1 90 ? 5.771 -3.311 -3.735 1.00 94.81 90 VAL A N 1
ATOM 694 C CA . VAL A 1 90 ? 5.245 -2.116 -4.416 1.00 94.81 90 VAL A CA 1
ATOM 695 C C . VAL A 1 90 ? 6.139 -0.902 -4.158 1.00 94.81 90 VAL A C 1
ATOM 697 O O . VAL A 1 90 ? 6.456 -0.151 -5.085 1.00 94.81 90 VAL A O 1
ATOM 700 N N . THR A 1 91 ? 6.585 -0.710 -2.918 1.00 95.19 91 THR A N 1
ATOM 701 C CA . THR A 1 91 ? 7.479 0.390 -2.535 1.00 95.19 91 THR A CA 1
ATOM 702 C C . THR A 1 91 ? 8.836 0.267 -3.219 1.00 95.19 91 THR A C 1
ATOM 704 O O . THR A 1 91 ? 9.333 1.239 -3.795 1.00 95.19 91 THR A O 1
ATOM 707 N N . ARG A 1 92 ? 9.400 -0.942 -3.263 1.00 94.31 92 ARG A N 1
ATOM 708 C CA . ARG A 1 92 ? 10.638 -1.232 -3.989 1.00 94.31 92 ARG A CA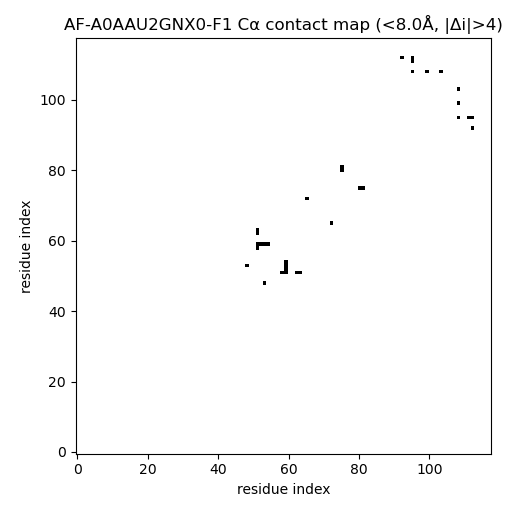 1
ATOM 709 C C . ARG A 1 92 ? 10.504 -0.928 -5.482 1.00 94.31 92 ARG A C 1
ATOM 711 O O . ARG A 1 92 ? 11.365 -0.256 -6.048 1.00 94.31 92 ARG A O 1
ATOM 718 N N . ILE A 1 93 ? 9.428 -1.372 -6.128 1.00 94.62 93 ILE A N 1
ATOM 719 C CA . ILE A 1 93 ? 9.192 -1.106 -7.555 1.00 94.62 93 ILE A CA 1
ATOM 720 C C . ILE A 1 93 ? 9.039 0.400 -7.802 1.00 94.62 93 ILE A C 1
ATOM 722 O O . ILE A 1 93 ? 9.623 0.933 -8.749 1.00 94.62 93 ILE A O 1
ATOM 726 N N . LYS A 1 94 ? 8.324 1.122 -6.928 1.00 95.31 94 LYS A N 1
ATOM 727 C CA . LYS A 1 94 ? 8.224 2.590 -6.988 1.00 95.31 94 LYS A CA 1
ATOM 728 C C . LYS A 1 94 ? 9.600 3.253 -6.873 1.00 95.31 94 LYS A C 1
ATOM 730 O O . LYS A 1 94 ? 9.872 4.204 -7.607 1.00 95.31 94 LYS A O 1
ATOM 735 N N . LEU A 1 95 ? 10.480 2.745 -6.011 1.00 95.31 95 LEU A N 1
ATOM 736 C CA . LEU A 1 95 ? 11.851 3.238 -5.877 1.00 95.31 95 LEU A CA 1
ATOM 737 C C . LEU A 1 95 ? 12.682 2.975 -7.141 1.00 95.31 95 LEU A C 1
ATOM 739 O O . LEU A 1 95 ? 13.327 3.894 -7.647 1.00 95.31 95 LEU A O 1
ATOM 743 N N . ILE A 1 96 ? 12.623 1.755 -7.689 1.00 94.06 96 ILE A N 1
ATOM 744 C CA . ILE A 1 96 ? 13.289 1.394 -8.950 1.00 94.06 96 ILE A CA 1
ATOM 745 C C . ILE A 1 96 ? 12.828 2.328 -10.069 1.00 94.06 96 ILE A C 1
ATOM 747 O O . ILE A 1 96 ? 13.654 2.906 -10.770 1.00 94.06 96 ILE A O 1
ATOM 751 N N . LYS A 1 97 ? 11.518 2.554 -10.193 1.00 93.56 97 LYS A N 1
ATOM 752 C CA . LYS A 1 97 ? 10.968 3.493 -11.173 1.00 93.56 97 LYS A CA 1
ATOM 753 C C . LYS A 1 97 ? 11.559 4.893 -10.995 1.00 93.56 97 LYS A C 1
ATOM 755 O O . LYS A 1 97 ? 12.047 5.460 -11.964 1.00 93.56 97 LYS A O 1
ATOM 760 N N . ARG A 1 98 ? 11.566 5.444 -9.776 1.00 95.12 98 ARG A N 1
ATOM 761 C CA . ARG A 1 98 ? 12.081 6.801 -9.507 1.00 95.12 98 ARG A CA 1
ATOM 762 C C . ARG A 1 98 ? 13.560 6.967 -9.865 1.00 95.12 98 ARG A C 1
ATOM 764 O O . ARG A 1 98 ? 13.921 7.989 -10.442 1.00 95.12 98 ARG A O 1
ATOM 771 N N . ARG A 1 99 ? 14.407 5.977 -9.560 1.00 93.94 99 ARG A N 1
ATOM 772 C CA . ARG A 1 99 ? 15.845 6.052 -9.880 1.00 93.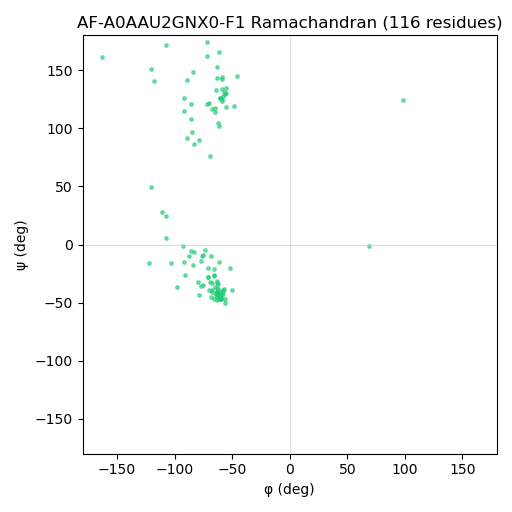94 99 ARG A CA 1
ATOM 773 C C . ARG A 1 99 ? 16.139 5.816 -11.367 1.00 93.94 99 ARG A C 1
ATOM 775 O O . ARG A 1 99 ? 17.049 6.431 -11.915 1.00 93.94 99 ARG A O 1
ATOM 782 N N . SER A 1 100 ? 15.365 4.946 -12.019 1.00 94.50 100 SER A N 1
ATOM 783 C CA . SER A 1 100 ? 15.689 4.400 -13.344 1.00 94.50 100 SER A CA 1
ATOM 784 C C . SER A 1 100 ? 14.900 5.012 -14.506 1.00 94.50 100 SER A C 1
ATOM 786 O O . SER A 1 100 ? 15.306 4.837 -15.654 1.00 94.50 100 SER A O 1
ATOM 788 N N . TYR 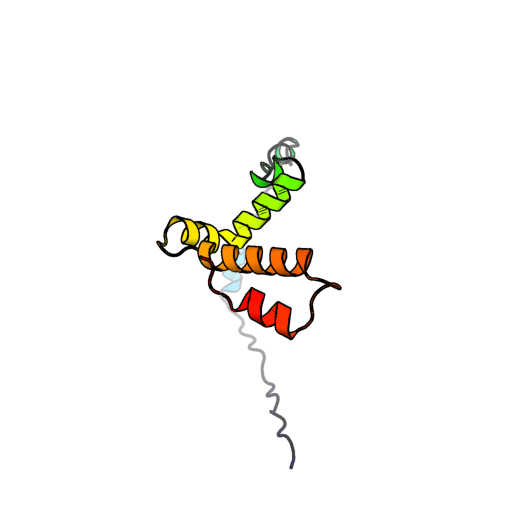A 1 101 ? 13.793 5.720 -14.257 1.00 87.50 101 TYR A N 1
ATOM 789 C CA . TYR A 1 101 ? 12.991 6.328 -15.324 1.00 87.50 101 TYR A CA 1
ATOM 790 C C . TYR A 1 101 ? 13.836 7.268 -16.196 1.00 87.50 101 TYR A C 1
ATOM 792 O O . TYR A 1 101 ? 14.575 8.103 -15.675 1.00 87.50 101 TYR A O 1
ATOM 800 N N . GLY A 1 102 ? 13.762 7.093 -17.519 1.00 90.44 102 GLY A N 1
ATOM 801 C CA . GLY A 1 102 ? 14.542 7.860 -18.499 1.00 90.44 102 GLY A CA 1
ATOM 802 C C . GLY A 1 102 ? 16.055 7.590 -18.506 1.00 90.44 102 GLY A C 1
ATOM 803 O O . GLY A 1 102 ? 16.759 8.182 -19.314 1.00 90.44 102 GLY A O 1
ATOM 804 N N . ARG A 1 103 ? 16.567 6.715 -17.627 1.00 93.81 103 ARG A N 1
ATOM 805 C CA . ARG A 1 103 ? 18.008 6.425 -17.471 1.00 93.81 103 ARG A CA 1
ATOM 806 C C . ARG A 1 103 ? 18.370 4.952 -17.677 1.00 93.81 103 ARG A C 1
ATOM 808 O O . ARG A 1 103 ? 19.540 4.629 -17.832 1.00 93.81 103 ARG A O 1
ATOM 815 N N . ALA A 1 104 ? 17.386 4.056 -17.650 1.00 92.56 104 ALA A N 1
ATOM 816 C CA . ALA A 1 104 ? 17.574 2.613 -17.755 1.00 92.56 104 ALA A CA 1
ATOM 817 C C . ALA A 1 104 ? 16.891 2.037 -18.998 1.00 92.56 104 ALA A C 1
ATOM 819 O O . ALA A 1 104 ? 15.753 2.391 -19.307 1.00 92.56 104 ALA A O 1
ATOM 820 N N . SER A 1 105 ? 17.554 1.084 -19.658 1.00 93.44 105 SER A N 1
ATOM 821 C CA . SER A 1 105 ? 16.931 0.252 -20.690 1.00 93.44 105 SER A CA 1
ATOM 822 C C . SER A 1 105 ? 15.955 -0.757 -20.073 1.00 93.44 105 SER A C 1
ATOM 824 O O . SER A 1 105 ? 16.018 -1.071 -18.879 1.00 93.44 105 SER A O 1
ATOM 826 N N . PHE A 1 106 ? 15.065 -1.319 -20.894 1.00 91.56 106 PHE A N 1
ATOM 827 C CA . PHE A 1 106 ? 14.123 -2.349 -20.445 1.00 91.56 106 PHE A CA 1
ATOM 828 C C . PHE A 1 106 ? 14.827 -3.579 -19.848 1.00 91.56 106 PHE A C 1
ATOM 830 O O . PHE A 1 106 ? 14.394 -4.096 -18.820 1.00 91.56 106 PHE A O 1
ATOM 837 N N . GLY A 1 107 ? 15.948 -4.008 -20.442 1.00 94.00 107 GLY A N 1
ATOM 838 C CA . GLY A 1 107 ? 16.753 -5.111 -19.910 1.00 94.00 107 GLY A CA 1
ATOM 839 C C . GLY A 1 107 ? 17.252 -4.831 -18.491 1.00 94.00 107 GLY A C 1
ATOM 840 O O . GLY A 1 107 ? 17.114 -5.677 -17.612 1.00 94.00 107 GLY A O 1
ATOM 841 N N . LEU A 1 108 ? 17.730 -3.608 -18.235 1.00 92.81 108 LEU A N 1
ATOM 842 C CA . LEU A 1 108 ? 18.185 -3.197 -16.907 1.00 92.81 108 LEU A CA 1
ATOM 843 C C . LEU A 1 108 ? 17.026 -3.119 -15.902 1.00 92.81 108 LEU A C 1
ATOM 845 O O . LEU A 1 108 ? 17.156 -3.590 -14.774 1.00 92.81 108 LEU A O 1
ATOM 849 N N . LEU A 1 109 ? 15.866 -2.595 -16.307 1.00 93.56 109 LEU A N 1
ATOM 850 C CA . LEU A 1 109 ? 14.659 -2.582 -15.471 1.00 93.56 109 LEU A CA 1
ATOM 851 C C . LEU A 1 109 ? 14.205 -3.999 -15.093 1.00 93.56 109 LEU A C 1
ATOM 853 O O . LEU A 1 109 ? 13.892 -4.241 -13.928 1.00 93.56 109 LEU A O 1
ATOM 857 N N . ARG A 1 110 ? 14.220 -4.942 -16.044 1.00 93.31 110 ARG A N 1
ATOM 858 C CA . ARG A 1 110 ? 13.880 -6.350 -15.796 1.00 93.31 110 ARG A CA 1
ATOM 859 C C . ARG A 1 110 ? 14.805 -6.970 -14.752 1.00 93.31 110 ARG A C 1
ATOM 861 O O . ARG A 1 110 ? 14.312 -7.589 -13.813 1.00 93.31 110 ARG A O 1
ATOM 868 N N . THR A 1 111 ? 16.115 -6.756 -14.870 1.00 93.50 111 THR A N 1
ATOM 869 C CA . THR A 1 111 ? 17.090 -7.250 -13.887 1.00 93.50 111 THR A CA 1
ATOM 870 C C . THR A 1 111 ? 16.830 -6.668 -12.499 1.00 93.50 111 THR A C 1
ATOM 872 O O . THR A 1 111 ? 16.805 -7.406 -11.522 1.00 93.50 111 THR A O 1
ATOM 875 N N . LEU A 1 112 ? 16.562 -5.364 -12.390 1.00 92.56 112 LEU A N 1
ATOM 876 C CA . LEU A 1 112 ? 16.310 -4.716 -11.097 1.00 92.56 112 LEU A CA 1
ATOM 877 C C . LEU A 1 112 ? 15.004 -5.164 -10.424 1.00 92.56 112 LEU A C 1
ATOM 879 O O . LEU A 1 112 ? 14.929 -5.182 -9.194 1.00 92.56 112 LEU A O 1
ATOM 883 N N . VAL A 1 113 ? 13.970 -5.483 -11.205 1.00 92.56 113 VAL A N 1
ATOM 884 C CA . VAL A 1 113 ? 12.674 -5.942 -10.680 1.00 92.56 113 VAL A CA 1
ATOM 885 C C . VAL A 1 113 ? 12.727 -7.414 -10.279 1.00 92.56 113 VAL A C 1
ATOM 887 O O . VAL A 1 113 ? 12.220 -7.754 -9.217 1.00 92.56 113 VAL A O 1
ATOM 890 N N . LEU A 1 114 ? 13.349 -8.270 -11.096 1.00 93.38 114 LEU A N 1
ATOM 891 C CA . LEU A 1 114 ? 13.396 -9.718 -10.85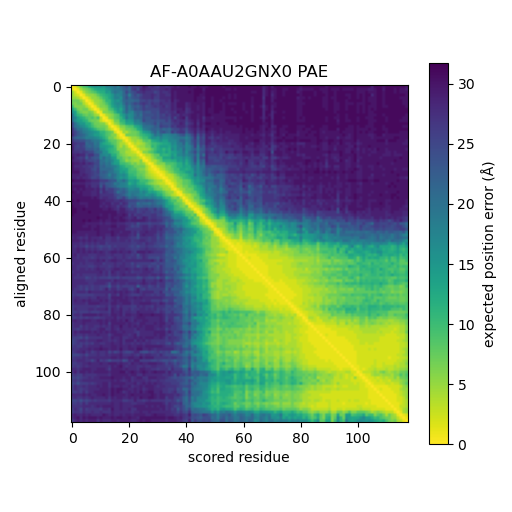9 1.00 93.38 114 LEU A CA 1
ATOM 892 C C . LEU A 1 114 ? 14.515 -10.154 -9.907 1.00 93.38 114 LEU A C 1
ATOM 894 O O . LEU A 1 114 ? 14.462 -11.266 -9.387 1.00 93.38 114 LEU A O 1
ATOM 898 N N . ALA A 1 115 ? 15.526 -9.314 -9.673 1.00 87.31 115 ALA A N 1
ATOM 899 C CA . ALA A 1 115 ? 16.544 -9.599 -8.669 1.00 87.31 115 ALA A CA 1
ATOM 900 C C . ALA A 1 115 ? 15.893 -9.712 -7.285 1.00 87.31 115 ALA A C 1
ATOM 902 O O . ALA A 1 115 ? 15.214 -8.781 -6.847 1.00 87.31 115 ALA A O 1
ATOM 903 N N . GLN A 1 116 ? 16.120 -10.812 -6.570 1.00 73.06 116 GLN A N 1
ATOM 904 C CA . GLN A 1 116 ? 15.673 -10.905 -5.183 1.00 73.06 116 GLN A CA 1
ATOM 905 C C . GLN A 1 116 ? 16.395 -9.851 -4.327 1.00 73.06 116 GLN A C 1
ATOM 907 O O . GLN A 1 116 ? 17.540 -9.498 -4.626 1.00 73.06 116 GLN A O 1
ATOM 912 N N . PRO A 1 117 ? 15.720 -9.249 -3.331 1.00 64.44 117 PRO A N 1
ATOM 913 C CA . PRO A 1 117 ? 16.418 -8.455 -2.331 1.00 64.44 117 PRO A CA 1
ATOM 914 C C . PRO A 1 117 ? 17.451 -9.342 -1.610 1.00 64.44 117 PRO A C 1
ATOM 916 O O . PRO A 1 117 ? 17.185 -10.536 -1.459 1.00 64.44 117 PRO A O 1
ATOM 919 N N . PRO A 1 118 ? 18.622 -8.789 -1.246 1.00 60.81 118 PRO A N 1
ATOM 920 C CA . PRO A 1 118 ? 19.602 -9.505 -0.435 1.00 60.81 118 PRO A CA 1
ATOM 921 C C . PRO A 1 118 ? 19.045 -9.857 0.948 1.00 60.81 118 PRO A C 1
ATOM 923 O O . PRO A 1 118 ? 18.127 -9.138 1.415 1.00 60.81 118 PRO A O 1
#

Nearest PDB structures (foldseek):
  8rdj-assembly1_R  TM=2.946E-01  e=4.659E+00  Sinapis alba

Radius of gyration: 35.14 Å; Cα contacts (8 Å, |Δi|>4): 17; chains: 1; bounding box: 91×43×60 Å

pLDDT: mean 74.0, std 19.3, range [36.62, 95.31]

Foldseek 3Di:
DDDDDDDDDDDDDPPDPDPCPVVVPVPDDDDDPDPDPDPCVVVPPPPDPDPLPPDDPVSSVVVVVCVVCVVVVCCCVPPPDDCVVVVVLVVQLVVLCVVPPVNDDPVRSVCSSPDDDD

Solvent-accessible surface area (backbone atoms only — not comparable to full-atom values): 7949 Å² total; per-residue (Å²): 138,84,84,80,80,81,79,85,80,81,89,80,85,85,86,71,86,62,83,66,65,67,66,66,61,84,73,64,74,76,84,69,83,77,77,80,81,57,81,65,72,77,69,76,72,72,72,73,74,55,84,49,70,77,52,61,72,74,53,23,55,49,49,52,49,49,62,78,42,38,69,59,54,52,44,59,74,70,45,95,65,70,64,60,69,59,52,51,52,53,51,50,51,53,49,52,47,71,75,33,63,99,74,54,54,70,72,56,50,50,51,66,68,70,49,77,81,132

Mean predicted aligned error: 18.44 Å

Sequence (118 aa):
MPRSRARRRSAEPLDGQDPERSQWRHRRRPPGPAPKRSPAANACARERPSALDQGPPPVQGFAAFLQNDWDAVVNGLTLQWSSGAVEGQVTRIKLIKRRSYGRASFGLLRTLVLAQPP